Protein AF-A0A3P7IEK9-F1 (afdb_monomer_lite)

Radius of gyration: 15.63 Å; chains: 1; bounding box: 46×32×34 Å

Sequence (167 aa):
MMIVKSSDGNLSLHDMSSDAQGAASSDNQQNLFTPNVIGTHANGVLRAQFIRKRNTGDKNDKSFVGKCWKMMFPVSGGQLDENGNIIARSNTFLVSDKEVCIKSCREERKEEGSKEACQSSFRHPADCTGDDCEYVASWTYDKSANDVRFEISSKNIGRWTGIGFSK

Organism: Strongylus vulgaris (NCBI:txid40348)

Structure (mmCIF, N/CA/C/O backbone):
data_AF-A0A3P7IEK9-F1
#
_entry.id   AF-A0A3P7IEK9-F1
#
loop_
_atom_site.group_PDB
_atom_site.id
_atom_site.type_symbol
_atom_site.label_atom_id
_atom_site.label_alt_id
_atom_site.label_comp_id
_atom_site.label_asym_id
_atom_site.label_entity_id
_atom_site.label_seq_id
_atom_site.pdbx_PDB_ins_code
_atom_site.Cartn_x
_atom_site.Cartn_y
_atom_site.Cartn_z
_atom_site.occupancy
_atom_site.B_iso_or_equiv
_atom_site.auth_seq_id
_atom_site.auth_comp_id
_atom_site.auth_asym_id
_atom_site.auth_atom_id
_atom_site.pdbx_PDB_model_num
ATOM 1 N N . MET A 1 1 ? -0.726 9.033 3.114 1.00 82.62 1 MET A N 1
ATOM 2 C CA . MET A 1 1 ? -0.684 7.946 2.105 1.00 82.62 1 MET A CA 1
ATOM 3 C C . MET A 1 1 ? 0.598 7.209 2.369 1.00 82.62 1 MET A C 1
ATOM 5 O O . MET A 1 1 ? 1.628 7.851 2.457 1.00 82.62 1 MET A O 1
ATOM 9 N N . MET A 1 2 ? 0.564 5.889 2.464 1.00 87.88 2 MET A N 1
ATOM 10 C CA . MET A 1 2 ? 1.788 5.106 2.592 1.00 87.88 2 MET A CA 1
ATOM 11 C C . MET A 1 2 ? 2.286 4.743 1.199 1.00 87.88 2 MET A C 1
ATOM 13 O O . MET A 1 2 ? 1.596 4.035 0.466 1.00 87.88 2 MET A O 1
ATOM 17 N N . ILE A 1 3 ? 3.458 5.243 0.827 1.00 88.50 3 ILE A N 1
ATOM 18 C CA . ILE A 1 3 ? 4.060 5.061 -0.492 1.00 88.50 3 ILE A CA 1
ATOM 19 C C . ILE A 1 3 ? 5.341 4.252 -0.367 1.00 88.50 3 ILE A C 1
ATOM 21 O O . ILE A 1 3 ? 6.221 4.572 0.424 1.00 88.50 3 ILE A O 1
ATOM 25 N N . VAL A 1 4 ? 5.463 3.219 -1.190 1.00 90.56 4 VAL A N 1
ATOM 26 C CA . VAL A 1 4 ? 6.685 2.441 -1.345 1.00 90.56 4 VAL A CA 1
ATOM 27 C C . VAL A 1 4 ? 7.414 2.933 -2.582 1.00 90.56 4 VAL A C 1
ATOM 29 O O . VAL A 1 4 ? 6.864 2.896 -3.681 1.00 90.56 4 VAL A O 1
ATOM 32 N N . LYS A 1 5 ? 8.659 3.366 -2.399 1.00 90.00 5 LYS A N 1
ATOM 33 C CA . LYS A 1 5 ? 9.593 3.722 -3.466 1.00 90.00 5 LYS A CA 1
ATOM 34 C C . LYS A 1 5 ? 10.622 2.615 -3.655 1.00 90.00 5 LYS A C 1
ATOM 36 O O . LYS A 1 5 ? 11.058 2.002 -2.686 1.00 90.00 5 LYS A O 1
ATOM 41 N N . SER A 1 6 ? 11.055 2.428 -4.890 1.00 90.19 6 SER A N 1
ATOM 42 C CA . SER A 1 6 ? 12.144 1.560 -5.307 1.00 90.19 6 SER A CA 1
ATOM 43 C C . SER A 1 6 ? 13.202 2.389 -6.031 1.00 90.19 6 SER A C 1
ATOM 45 O O . SER A 1 6 ? 12.926 2.981 -7.075 1.00 90.19 6 SER A O 1
ATOM 47 N N . SER A 1 7 ? 14.414 2.421 -5.478 1.00 88.19 7 SER A N 1
ATOM 48 C CA . SER A 1 7 ? 15.598 3.000 -6.122 1.00 88.19 7 SER A CA 1
ATOM 49 C C . SER A 1 7 ? 16.765 2.043 -5.967 1.00 88.19 7 SER A C 1
ATOM 51 O O . SER A 1 7 ? 17.040 1.587 -4.860 1.00 88.19 7 SER A O 1
ATOM 53 N N . ASP A 1 8 ? 17.429 1.720 -7.076 1.00 81.88 8 ASP A N 1
ATOM 54 C CA . ASP A 1 8 ? 18.663 0.921 -7.091 1.00 81.88 8 ASP A CA 1
ATOM 55 C C . ASP A 1 8 ? 18.540 -0.414 -6.337 1.00 81.88 8 ASP A C 1
ATOM 57 O O . ASP A 1 8 ? 19.418 -0.820 -5.581 1.00 81.88 8 ASP A O 1
ATOM 61 N N . GLY A 1 9 ? 17.392 -1.082 -6.501 1.00 77.50 9 GLY A N 1
ATOM 62 C CA . GLY A 1 9 ? 17.077 -2.351 -5.835 1.00 77.50 9 GLY A CA 1
ATOM 63 C C . GLY A 1 9 ? 16.644 -2.225 -4.370 1.00 77.50 9 GLY A C 1
ATOM 64 O O . GLY A 1 9 ? 16.167 -3.203 -3.800 1.00 77.50 9 GLY A O 1
ATOM 65 N N . ASN A 1 10 ? 16.729 -1.034 -3.773 1.00 86.25 10 ASN A N 1
ATOM 66 C CA . ASN A 1 10 ? 16.311 -0.780 -2.399 1.00 86.25 10 ASN A CA 1
ATOM 67 C C . ASN A 1 10 ? 14.868 -0.280 -2.343 1.00 86.25 10 ASN A C 1
ATOM 69 O O . ASN A 1 10 ? 14.468 0.603 -3.107 1.00 86.25 10 ASN A O 1
ATOM 73 N N . LEU A 1 11 ? 14.091 -0.831 -1.410 1.00 89.38 11 LEU A N 1
ATOM 74 C CA . LEU A 1 11 ? 12.737 -0.375 -1.119 1.00 89.38 11 LEU A CA 1
ATOM 75 C C . LEU A 1 11 ? 12.722 0.528 0.108 1.00 89.38 11 LEU A C 1
ATOM 77 O O . LEU A 1 11 ? 13.381 0.251 1.106 1.00 89.38 11 LEU A O 1
ATOM 81 N N . SER A 1 12 ? 11.922 1.585 0.049 1.00 88.56 12 SER A N 1
ATOM 82 C CA . SER A 1 12 ? 11.696 2.494 1.172 1.00 88.56 12 SER A CA 1
ATOM 83 C C . SER A 1 12 ? 10.218 2.846 1.282 1.00 88.56 12 SER A C 1
ATOM 85 O O . SER A 1 12 ? 9.531 2.982 0.270 1.00 88.56 12 SER A O 1
ATOM 87 N N . LEU A 1 13 ? 9.722 2.966 2.512 1.00 88.12 13 LEU A N 1
ATOM 88 C CA . LEU A 1 13 ? 8.357 3.397 2.808 1.00 88.12 13 LEU A CA 1
ATOM 89 C C . LEU A 1 13 ? 8.383 4.871 3.180 1.00 88.12 13 LEU A C 1
ATOM 91 O O . LEU A 1 13 ? 9.272 5.299 3.910 1.00 88.12 13 LEU A O 1
ATOM 95 N N . HIS A 1 14 ? 7.402 5.617 2.692 1.00 85.38 14 HIS A N 1
ATOM 96 C CA . HIS A 1 14 ? 7.257 7.046 2.926 1.00 85.38 14 HIS A CA 1
ATOM 97 C C . HIS A 1 14 ? 5.805 7.355 3.265 1.00 85.38 14 HIS A C 1
ATOM 99 O O . HIS A 1 14 ? 4.905 6.881 2.570 1.00 85.38 14 HIS A O 1
ATOM 105 N N . ASP A 1 15 ? 5.568 8.148 4.305 1.00 78.06 15 ASP A N 1
ATOM 106 C CA . ASP A 1 15 ? 4.265 8.778 4.487 1.00 78.06 15 ASP A CA 1
ATOM 107 C C . ASP A 1 15 ? 4.214 10.065 3.664 1.00 78.06 15 ASP A C 1
ATOM 109 O O . ASP A 1 15 ? 5.141 10.882 3.666 1.00 78.06 15 ASP A O 1
ATOM 113 N N . MET A 1 16 ? 3.147 10.200 2.890 1.00 79.62 16 MET A N 1
ATOM 114 C CA . MET A 1 16 ? 2.940 11.294 1.954 1.00 79.62 16 MET A CA 1
ATOM 115 C C . MET A 1 16 ? 1.519 11.814 2.031 1.00 79.62 16 MET A C 1
ATOM 117 O O . MET A 1 16 ? 0.564 11.046 2.129 1.00 79.62 16 MET A O 1
ATOM 121 N N . SER A 1 17 ? 1.345 13.117 1.894 1.00 74.56 17 SER A N 1
ATOM 122 C CA . SER A 1 17 ? 0.028 13.706 1.678 1.00 74.56 17 SER A CA 1
ATOM 123 C C . SER A 1 17 ? -0.244 13.815 0.180 1.00 74.56 17 SER A C 1
ATOM 125 O O . SER A 1 17 ? 0.677 14.002 -0.612 1.00 74.56 17 SER A O 1
ATOM 127 N N . SER A 1 18 ? -1.503 13.663 -0.222 1.00 70.06 18 SER A N 1
ATOM 128 C CA . SER A 1 18 ? -1.942 13.995 -1.578 1.00 70.06 18 SER A CA 1
ATOM 129 C C . SER A 1 18 ? -2.861 15.202 -1.531 1.00 70.06 18 SER A C 1
ATOM 131 O O . SER A 1 18 ? -3.746 15.263 -0.671 1.00 70.06 18 SER A O 1
ATOM 133 N N . ASP A 1 19 ? -2.680 16.131 -2.461 1.00 68.69 19 ASP A N 1
ATOM 134 C CA . ASP A 1 19 ? -3.641 17.208 -2.685 1.00 68.69 19 ASP A CA 1
ATOM 135 C C . ASP A 1 19 ? -4.875 16.723 -3.474 1.00 68.69 19 ASP A C 1
ATOM 137 O O . ASP A 1 19 ? -5.015 15.543 -3.811 1.00 68.69 19 ASP A O 1
ATOM 141 N N . ALA A 1 20 ? -5.812 17.639 -3.742 1.00 57.88 20 ALA A N 1
ATOM 142 C CA . ALA A 1 20 ? -7.049 17.342 -4.467 1.00 57.88 20 ALA A CA 1
ATOM 143 C C . ALA A 1 20 ? -6.813 16.958 -5.941 1.00 57.88 20 ALA A C 1
ATOM 145 O O . ALA A 1 20 ? -7.695 16.382 -6.573 1.00 57.88 20 ALA A O 1
ATOM 146 N N . GLN A 1 21 ? -5.637 17.277 -6.481 1.00 57.03 21 GLN A N 1
ATOM 147 C CA . GLN A 1 21 ? -5.199 16.964 -7.836 1.00 57.03 21 GLN A CA 1
ATOM 148 C C . GLN A 1 21 ? -4.491 15.602 -7.902 1.00 57.03 21 GLN A C 1
ATOM 150 O O . GLN A 1 21 ? -4.146 15.143 -8.989 1.00 57.03 21 GLN A O 1
ATOM 155 N N . GLY A 1 22 ? -4.297 14.941 -6.756 1.00 57.59 22 GLY A N 1
ATOM 156 C CA . GLY A 1 22 ? -3.613 13.658 -6.658 1.00 57.59 22 GLY A CA 1
ATOM 157 C C . GLY A 1 22 ? -2.088 13.776 -6.694 1.00 57.59 22 GLY A C 1
ATOM 158 O O . GLY A 1 22 ? -1.399 12.760 -6.795 1.00 57.59 22 GLY A O 1
ATOM 159 N N . ALA A 1 23 ? -1.524 14.982 -6.586 1.00 61.62 23 ALA A N 1
ATOM 160 C CA . ALA A 1 23 ? -0.084 15.134 -6.463 1.00 61.62 23 ALA A CA 1
ATOM 161 C C . ALA A 1 23 ? 0.343 14.706 -5.053 1.00 61.62 23 ALA A C 1
ATOM 163 O O . ALA A 1 23 ? -0.121 15.251 -4.052 1.00 61.62 23 ALA A O 1
ATOM 164 N N . ALA A 1 24 ? 1.214 13.697 -4.976 1.00 64.31 24 ALA A N 1
ATOM 165 C CA . ALA A 1 24 ? 1.783 13.238 -3.718 1.00 64.31 24 ALA A CA 1
ATOM 166 C C . ALA A 1 24 ? 2.986 14.112 -3.337 1.00 64.31 24 ALA A C 1
ATOM 168 O O . ALA A 1 24 ? 3.977 14.169 -4.067 1.00 64.31 24 ALA A O 1
ATOM 169 N N . SER A 1 25 ? 2.915 14.756 -2.177 1.00 65.00 25 SER A N 1
ATOM 170 C CA . SER A 1 25 ? 4.020 15.480 -1.551 1.00 65.00 25 SER A CA 1
ATOM 171 C C . SER A 1 25 ? 4.479 14.753 -0.293 1.00 65.00 25 SER A C 1
ATOM 173 O O . SER A 1 25 ? 3.661 14.218 0.460 1.00 65.00 25 SER A O 1
ATOM 175 N N . SER A 1 26 ? 5.792 14.745 -0.052 1.00 61.25 26 SER A N 1
ATOM 176 C CA . SER A 1 26 ? 6.352 14.194 1.185 1.00 61.25 26 SER A CA 1
ATOM 177 C C . SER A 1 26 ? 5.689 14.849 2.394 1.00 61.25 26 SER A C 1
ATOM 179 O O . SER A 1 26 ? 5.591 16.075 2.449 1.00 61.25 26 SER A O 1
ATOM 181 N N . ASP A 1 27 ? 5.252 14.044 3.361 1.00 56.47 27 ASP A N 1
ATOM 182 C CA . ASP A 1 27 ? 4.861 14.574 4.662 1.00 56.47 27 ASP A CA 1
ATOM 183 C C . ASP A 1 27 ? 6.127 14.979 5.440 1.00 56.47 27 ASP A C 1
ATOM 185 O O . ASP A 1 27 ? 7.180 14.339 5.320 1.00 56.47 27 ASP A O 1
ATOM 189 N N . ASN A 1 28 ? 6.022 16.046 6.232 1.00 54.81 28 ASN A N 1
ATOM 190 C CA . ASN A 1 28 ? 7.072 16.507 7.139 1.00 54.81 28 ASN A CA 1
ATOM 191 C C . ASN A 1 28 ? 7.276 15.536 8.317 1.00 54.81 28 ASN A C 1
ATOM 193 O O . ASN A 1 28 ? 8.284 15.632 9.016 1.00 54.81 28 ASN A O 1
ATOM 197 N N . GLN A 1 29 ? 6.336 14.610 8.546 1.00 57.59 29 GLN A N 1
ATOM 198 C CA . GLN A 1 29 ? 6.422 13.565 9.565 1.00 57.59 29 GLN A CA 1
ATOM 199 C C . GLN A 1 29 ? 6.357 12.174 8.922 1.00 57.59 29 GLN A C 1
ATOM 201 O O . GLN A 1 29 ? 5.334 11.750 8.395 1.00 57.59 29 GLN A O 1
ATOM 206 N N . GLN A 1 30 ? 7.468 11.436 8.971 1.00 60.38 30 GLN A N 1
ATOM 207 C CA . GLN A 1 30 ? 7.540 10.051 8.500 1.00 60.38 30 GLN A CA 1
ATOM 208 C C . GLN A 1 30 ? 7.118 9.101 9.635 1.00 60.38 30 GLN A C 1
ATOM 210 O O . GLN A 1 30 ? 7.958 8.525 10.324 1.00 60.38 30 GLN A O 1
ATOM 215 N N . ASN A 1 31 ? 5.811 8.944 9.865 1.00 60.66 31 ASN A N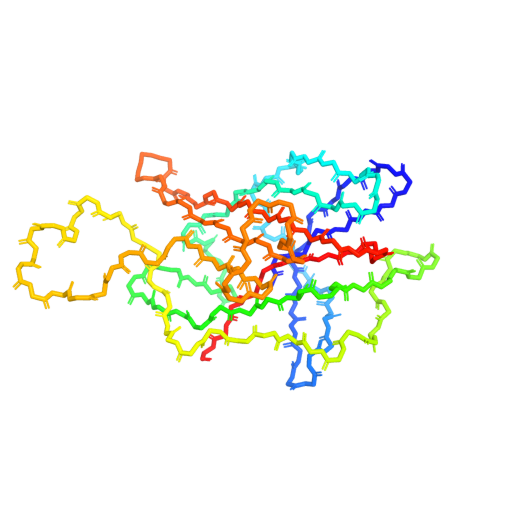 1
ATOM 216 C CA . ASN A 1 31 ? 5.261 8.189 11.007 1.00 60.66 31 ASN A CA 1
ATOM 217 C C . ASN A 1 31 ? 5.175 6.673 10.772 1.00 60.66 31 ASN A C 1
ATOM 219 O O . ASN A 1 31 ? 4.200 5.997 11.122 1.00 60.66 31 ASN A O 1
ATOM 223 N N . LEU A 1 32 ? 6.210 6.114 10.160 1.00 61.50 32 LEU A N 1
ATOM 224 C CA . LEU A 1 32 ? 6.233 4.721 9.750 1.00 61.50 32 LEU A CA 1
ATOM 225 C C . LEU A 1 32 ? 6.848 3.862 10.849 1.00 61.50 32 LEU A C 1
ATOM 227 O O . LEU A 1 32 ? 7.998 4.032 11.236 1.00 61.50 32 LEU A O 1
ATOM 231 N N . PHE A 1 33 ? 6.066 2.908 11.354 1.00 59.06 33 PHE A N 1
ATOM 232 C CA . PHE A 1 33 ? 6.513 1.988 12.403 1.00 59.06 33 PHE A CA 1
ATOM 233 C C . PHE A 1 33 ? 7.392 0.851 11.862 1.00 59.06 33 PHE A C 1
ATOM 235 O O . PHE A 1 33 ? 8.061 0.168 12.631 1.00 59.06 33 PHE A O 1
ATOM 242 N N . THR A 1 34 ? 7.396 0.634 10.545 1.00 60.84 34 THR A N 1
ATOM 243 C CA . THR A 1 34 ? 8.215 -0.411 9.925 1.00 60.84 34 THR A CA 1
ATOM 244 C C . THR A 1 34 ? 9.552 0.200 9.508 1.00 60.84 34 THR A C 1
ATOM 246 O O . THR A 1 34 ? 9.567 0.941 8.527 1.00 60.84 34 THR A O 1
ATOM 249 N N . PRO A 1 35 ? 10.670 -0.084 10.204 1.00 57.38 35 PRO A N 1
ATOM 250 C CA . PRO A 1 35 ? 11.964 0.496 9.843 1.00 57.38 35 PRO A CA 1
ATOM 251 C C . PRO A 1 35 ? 12.448 0.011 8.470 1.00 57.38 35 PRO A C 1
ATOM 253 O O . PRO A 1 35 ? 13.179 0.728 7.800 1.00 57.38 35 PRO A O 1
ATOM 256 N N . ASN A 1 36 ? 12.010 -1.179 8.038 1.00 65.44 36 ASN A N 1
ATOM 257 C CA . ASN A 1 36 ? 12.375 -1.778 6.759 1.00 65.44 36 ASN A CA 1
ATOM 258 C C . ASN A 1 36 ? 11.136 -2.355 6.070 1.00 65.44 36 ASN A C 1
ATOM 260 O O . ASN A 1 36 ? 10.435 -3.189 6.645 1.00 65.44 36 ASN A O 1
ATOM 264 N N . VAL A 1 37 ? 10.881 -1.944 4.828 1.00 81.25 37 VAL A N 1
ATOM 265 C CA . VAL A 1 37 ? 9.889 -2.605 3.969 1.00 81.25 37 VAL A CA 1
ATOM 266 C C . VAL A 1 37 ? 10.386 -4.001 3.640 1.00 81.25 37 VAL A C 1
ATOM 268 O O . VAL A 1 37 ? 11.510 -4.161 3.171 1.00 81.25 37 VAL A O 1
ATOM 271 N N . ILE A 1 38 ? 9.536 -5.005 3.830 1.00 87.56 38 ILE A N 1
ATOM 272 C CA . ILE A 1 38 ? 9.803 -6.345 3.311 1.00 87.56 38 ILE A CA 1
ATOM 273 C C . ILE A 1 38 ? 9.215 -6.386 1.908 1.00 87.56 38 ILE A C 1
ATOM 275 O O . ILE A 1 38 ? 8.013 -6.209 1.742 1.00 87.56 38 ILE A O 1
ATOM 279 N N . GLY A 1 39 ? 10.028 -6.591 0.880 1.00 89.94 39 GLY A N 1
ATOM 280 C CA . GLY A 1 39 ? 9.509 -6.562 -0.479 1.00 89.94 39 GLY A CA 1
ATOM 281 C C . GLY A 1 39 ? 10.553 -6.830 -1.544 1.00 89.94 39 GLY A C 1
ATOM 282 O O . GLY A 1 39 ? 11.716 -7.092 -1.250 1.00 89.94 39 GLY A O 1
ATOM 283 N N . THR A 1 40 ? 10.111 -6.770 -2.795 1.00 91.06 40 THR A N 1
ATOM 284 C CA . THR A 1 40 ? 10.951 -6.957 -3.981 1.00 91.06 40 THR A CA 1
ATOM 285 C C . THR A 1 40 ? 10.490 -6.030 -5.097 1.00 91.06 40 THR A C 1
ATOM 287 O O . THR A 1 40 ? 9.306 -5.722 -5.203 1.00 91.06 40 THR A O 1
ATOM 290 N N . HIS A 1 41 ? 11.419 -5.607 -5.950 1.00 90.62 41 HIS A N 1
ATOM 291 C CA . HIS A 1 41 ? 11.091 -5.035 -7.249 1.00 90.62 41 HIS A CA 1
ATOM 292 C C . HIS A 1 41 ? 11.879 -5.797 -8.307 1.00 90.62 41 HIS A C 1
ATOM 294 O O . HIS A 1 41 ? 13.075 -5.581 -8.481 1.00 90.62 41 HIS A O 1
ATOM 300 N N . ALA A 1 42 ? 11.218 -6.747 -8.960 1.00 88.56 42 ALA A N 1
ATOM 301 C CA . ALA A 1 42 ? 11.840 -7.630 -9.937 1.00 88.56 42 ALA A CA 1
ATOM 302 C C . ALA A 1 42 ? 10.862 -7.911 -11.076 1.00 88.56 42 ALA A C 1
ATOM 304 O O . ALA A 1 42 ? 9.653 -7.958 -10.861 1.00 88.56 42 ALA A O 1
ATOM 305 N N . ASN A 1 43 ? 11.387 -8.095 -12.291 1.00 86.62 43 ASN A N 1
ATOM 306 C CA . ASN A 1 43 ? 10.595 -8.420 -13.483 1.00 86.62 43 ASN A CA 1
ATOM 307 C C . ASN A 1 43 ? 9.412 -7.454 -13.723 1.00 86.62 43 ASN A C 1
ATOM 309 O O . ASN A 1 43 ? 8.339 -7.874 -14.145 1.00 86.62 43 ASN A O 1
ATOM 313 N N . GLY A 1 44 ? 9.595 -6.162 -13.417 1.00 86.81 44 GLY A N 1
ATOM 314 C CA . GLY A 1 44 ? 8.562 -5.131 -13.583 1.00 86.81 44 GLY A CA 1
ATOM 315 C C . GLY A 1 44 ? 7.413 -5.191 -12.570 1.00 86.81 44 GLY A C 1
ATOM 316 O O . GLY A 1 44 ? 6.375 -4.569 -12.796 1.00 86.81 44 GLY A O 1
ATOM 317 N N . VAL A 1 45 ? 7.575 -5.941 -11.475 1.00 89.44 45 VAL A N 1
ATOM 318 C CA . VAL A 1 45 ? 6.578 -6.052 -10.405 1.00 89.44 45 VAL A CA 1
ATOM 319 C C . VAL A 1 45 ? 7.180 -5.587 -9.085 1.00 89.44 45 VAL A C 1
ATOM 321 O O . VAL A 1 45 ? 8.170 -6.150 -8.609 1.00 89.44 45 VAL A O 1
ATOM 324 N N . LEU A 1 46 ? 6.563 -4.571 -8.482 1.00 91.00 46 LEU A N 1
ATOM 325 C CA . LEU A 1 46 ? 6.882 -4.092 -7.140 1.00 91.00 46 LEU A CA 1
ATOM 326 C C . LEU A 1 46 ? 5.939 -4.756 -6.134 1.00 91.00 46 LEU A C 1
ATOM 328 O O . LEU A 1 46 ? 4.725 -4.576 -6.209 1.00 91.00 46 LEU A O 1
ATOM 332 N N . ARG A 1 47 ? 6.503 -5.498 -5.179 1.00 92.31 47 ARG A N 1
ATOM 333 C CA . ARG A 1 47 ? 5.794 -6.122 -4.056 1.00 92.31 47 ARG A CA 1
ATOM 334 C C . ARG A 1 47 ? 6.329 -5.580 -2.747 1.00 92.31 47 ARG A C 1
ATOM 336 O O . ARG A 1 47 ? 7.543 -5.519 -2.563 1.00 92.31 47 ARG A O 1
ATOM 343 N N . ALA A 1 48 ? 5.442 -5.236 -1.827 1.00 92.69 48 ALA A N 1
ATOM 344 C CA . ALA A 1 48 ? 5.835 -4.706 -0.535 1.00 92.69 48 ALA A CA 1
ATOM 345 C C . ALA A 1 48 ? 4.855 -5.092 0.565 1.00 92.69 48 ALA A C 1
ATOM 347 O O . ALA A 1 48 ? 3.640 -5.068 0.383 1.00 92.69 48 ALA A O 1
ATOM 348 N N . GLN A 1 49 ? 5.417 -5.381 1.729 1.00 93.31 49 GLN A N 1
ATOM 349 C CA . GLN A 1 49 ? 4.724 -5.609 2.975 1.00 93.31 49 GLN A CA 1
ATOM 350 C C . GLN A 1 49 ? 5.251 -4.629 4.020 1.00 93.31 49 GLN A C 1
ATOM 352 O O . GLN A 1 49 ? 6.461 -4.474 4.214 1.00 93.31 49 GLN A O 1
ATOM 357 N N . PHE A 1 50 ? 4.324 -3.971 4.702 1.00 91.75 50 PHE A N 1
ATOM 358 C CA . PHE A 1 50 ? 4.627 -3.015 5.757 1.00 91.75 50 PHE A CA 1
ATOM 359 C C . PHE A 1 50 ? 3.504 -2.970 6.789 1.00 91.75 50 PHE A C 1
ATOM 361 O O . PHE A 1 50 ? 2.394 -3.454 6.571 1.00 91.75 50 PHE A O 1
ATOM 368 N N . ILE A 1 51 ? 3.819 -2.404 7.945 1.00 89.25 51 ILE A N 1
ATOM 369 C CA . ILE A 1 51 ? 2.948 -2.321 9.107 1.00 89.25 51 ILE A CA 1
ATOM 370 C C . ILE A 1 51 ? 2.715 -0.854 9.465 1.00 89.25 51 ILE A C 1
ATOM 372 O O . ILE A 1 51 ? 3.646 -0.047 9.550 1.00 89.25 51 ILE A O 1
ATOM 376 N N . ARG A 1 52 ? 1.456 -0.516 9.742 1.00 87.88 52 ARG A N 1
ATOM 377 C CA . ARG A 1 52 ? 1.068 0.767 10.332 1.00 87.88 52 ARG A CA 1
ATOM 378 C C . ARG A 1 52 ? 0.155 0.523 11.520 1.00 87.88 52 ARG A C 1
ATOM 380 O O . ARG A 1 52 ? -0.765 -0.287 11.456 1.00 87.88 52 ARG A O 1
ATOM 387 N N . LYS A 1 53 ? 0.372 1.260 12.608 1.00 86.94 53 LYS A N 1
ATOM 388 C CA . LYS A 1 53 ? -0.524 1.213 13.767 1.00 86.94 53 LYS A CA 1
ATOM 389 C C . LYS A 1 53 ? -1.934 1.649 13.379 1.00 86.94 53 LYS A C 1
ATOM 391 O O . LYS A 1 53 ? -2.125 2.548 12.560 1.00 86.94 53 LYS A O 1
ATOM 396 N N . ARG A 1 54 ? -2.939 1.069 14.038 1.00 87.88 54 ARG A N 1
ATOM 397 C CA . ARG A 1 54 ? -4.341 1.469 13.843 1.00 87.88 54 ARG A CA 1
ATOM 398 C C . ARG A 1 54 ? -4.585 2.940 14.219 1.00 87.88 54 ARG A C 1
ATOM 400 O O . ARG A 1 54 ? -5.419 3.615 13.618 1.00 87.88 54 ARG A O 1
ATOM 407 N N . ASN A 1 55 ? -3.835 3.419 15.205 1.00 87.44 55 ASN A N 1
ATOM 408 C CA . ASN A 1 55 ? -3.737 4.810 15.619 1.00 87.44 55 ASN A CA 1
ATOM 409 C C . ASN A 1 55 ? -2.250 5.146 15.792 1.00 87.44 55 ASN A C 1
ATOM 411 O O . ASN A 1 55 ? -1.579 4.516 16.610 1.00 87.44 55 ASN A O 1
ATOM 415 N N . THR A 1 56 ? -1.737 6.097 15.015 1.00 81.50 56 THR A N 1
ATOM 416 C CA . THR A 1 56 ? -0.331 6.525 15.087 1.00 81.50 56 THR A CA 1
ATOM 417 C C . THR A 1 56 ? -0.089 7.528 16.214 1.00 81.50 56 THR A C 1
ATOM 419 O O . THR A 1 56 ? 1.037 7.649 16.682 1.00 81.50 56 THR A O 1
ATOM 422 N N . GLY A 1 57 ? -1.142 8.198 16.700 1.00 80.00 57 GLY A N 1
ATOM 423 C CA . GLY A 1 57 ? -1.045 9.281 17.679 1.00 80.00 57 GLY A CA 1
ATOM 424 C C . GLY A 1 57 ? -0.765 10.659 17.066 1.00 80.00 57 GLY A C 1
ATOM 425 O O . GLY A 1 57 ? -0.840 11.649 17.790 1.00 80.00 57 GLY A O 1
ATOM 426 N N . ASP A 1 58 ? -0.511 10.744 15.756 1.00 72.62 58 ASP A N 1
ATOM 427 C CA . ASP A 1 58 ? -0.401 12.016 15.035 1.00 72.62 58 ASP A CA 1
ATOM 428 C C . ASP A 1 58 ? -1.796 12.531 14.627 1.00 72.62 58 ASP A C 1
ATOM 430 O O . ASP A 1 58 ? -2.673 11.782 14.196 1.00 72.62 58 ASP A O 1
ATOM 434 N N . LYS A 1 59 ? -2.012 13.839 14.789 1.00 74.94 59 LYS A N 1
ATOM 435 C CA . LYS A 1 59 ? -3.251 14.546 14.442 1.00 74.94 59 LYS A CA 1
ATOM 436 C C . LYS A 1 59 ? -3.457 14.677 12.933 1.00 74.94 59 LYS A C 1
ATOM 438 O O . LYS A 1 59 ? -4.602 14.813 12.501 1.00 74.94 59 LYS A O 1
ATOM 443 N N . ASN A 1 60 ? -2.378 14.659 12.154 1.00 73.06 60 ASN A N 1
ATOM 444 C CA . ASN A 1 60 ? -2.443 14.733 10.692 1.00 73.06 60 ASN A CA 1
ATOM 445 C C . ASN A 1 60 ? -2.795 13.374 10.069 1.00 73.06 60 ASN A C 1
ATOM 447 O O . ASN A 1 60 ? -3.343 13.298 8.966 1.00 73.06 60 ASN A O 1
ATOM 451 N N . ASP A 1 61 ? -2.560 12.303 10.823 1.00 76.50 61 ASP A N 1
ATOM 452 C CA . ASP A 1 61 ? -2.776 10.933 10.407 1.00 76.50 61 ASP A CA 1
ATOM 453 C C . ASP A 1 61 ? -4.244 10.494 10.458 1.00 76.50 61 ASP A C 1
ATOM 455 O O . ASP A 1 61 ? -5.034 10.838 11.344 1.00 76.50 61 ASP A O 1
ATOM 459 N N . LYS A 1 62 ? -4.619 9.620 9.522 1.00 83.75 62 LYS A N 1
ATOM 460 C CA . LYS A 1 62 ? -5.936 8.971 9.541 1.00 83.75 62 LYS A CA 1
ATOM 461 C C . LYS A 1 62 ? -5.931 7.791 10.514 1.00 83.75 62 LYS A C 1
ATOM 463 O O . LYS A 1 62 ? -5.320 6.756 10.245 1.00 83.75 62 LYS A O 1
ATOM 468 N N . SER A 1 63 ? -6.611 7.944 11.649 1.00 88.06 63 SER A N 1
ATOM 469 C CA . SER A 1 63 ? -6.841 6.853 12.608 1.00 88.06 63 SER A CA 1
ATOM 470 C C . SER A 1 63 ? -7.954 5.919 12.130 1.00 88.06 63 SER A C 1
ATOM 472 O O . SER A 1 63 ? -9.013 6.381 11.709 1.00 88.06 63 SER A O 1
ATOM 474 N N . PHE A 1 64 ? -7.748 4.608 12.248 1.00 87.62 64 PHE A N 1
ATOM 475 C CA . PHE A 1 64 ? -8.755 3.576 11.961 1.00 87.62 64 PHE A CA 1
ATOM 476 C C . PHE A 1 64 ? -9.563 3.171 13.208 1.00 87.62 64 PHE A C 1
ATOM 478 O O . PHE A 1 64 ? -10.338 2.209 13.182 1.00 87.62 64 PHE A O 1
ATOM 485 N N . VAL A 1 65 ? -9.356 3.841 14.346 1.00 87.38 65 VAL A N 1
ATOM 486 C CA . VAL A 1 65 ? -10.099 3.572 15.586 1.00 87.38 65 VAL A CA 1
ATOM 487 C C . VAL A 1 65 ? -11.443 4.293 15.536 1.00 87.38 65 VAL A C 1
ATOM 489 O O . VAL A 1 65 ? -11.492 5.519 15.521 1.00 87.38 65 VAL A O 1
ATOM 492 N N . GLY A 1 66 ? -12.535 3.521 15.494 1.00 84.19 66 GLY A N 1
ATOM 493 C CA . GLY A 1 66 ? -13.906 4.049 15.480 1.00 84.19 66 GLY A CA 1
ATOM 494 C C . GLY A 1 66 ? -14.298 4.815 14.209 1.00 84.19 66 GLY A C 1
ATOM 495 O O . GLY A 1 66 ? -15.322 5.488 14.212 1.00 84.19 66 GLY A O 1
ATOM 496 N N . LYS A 1 67 ? -13.490 4.742 13.144 1.00 88.00 67 LYS A N 1
ATOM 497 C CA . LYS A 1 67 ? -13.714 5.430 11.867 1.00 88.00 67 LYS A CA 1
ATOM 498 C C . LYS A 1 67 ? -13.387 4.515 10.695 1.00 88.00 67 LYS A C 1
ATOM 500 O O . LYS A 1 67 ? -12.533 3.634 10.819 1.00 88.00 67 LYS A O 1
ATOM 505 N N . CYS A 1 68 ? -14.052 4.764 9.578 1.00 89.06 68 CYS A N 1
ATOM 506 C CA . CYS A 1 68 ? -13.832 4.103 8.302 1.00 89.06 68 CYS A CA 1
ATOM 507 C C . CYS A 1 68 ? -13.398 5.168 7.289 1.00 89.06 68 CYS A C 1
ATOM 509 O O . CYS A 1 68 ? -13.644 6.358 7.493 1.00 89.06 68 CYS A O 1
ATOM 511 N N . TRP A 1 69 ? -12.661 4.760 6.261 1.00 91.12 69 TRP A N 1
ATOM 512 C CA . TRP A 1 69 ? -12.120 5.683 5.264 1.00 91.12 69 TRP A CA 1
ATOM 513 C C . TRP A 1 69 ? -12.285 5.091 3.882 1.00 91.12 69 TRP A C 1
ATOM 515 O O . TRP A 1 69 ? -12.182 3.873 3.716 1.00 91.12 69 TRP A O 1
ATOM 525 N N . LYS A 1 70 ? -12.458 5.943 2.878 1.00 91.81 70 LYS A N 1
ATOM 526 C CA . LYS A 1 70 ? -12.261 5.503 1.503 1.00 91.81 70 LYS A CA 1
ATOM 527 C C . LYS A 1 70 ? -10.783 5.215 1.282 1.00 91.81 70 LYS A C 1
ATOM 529 O O . LYS A 1 70 ? -9.9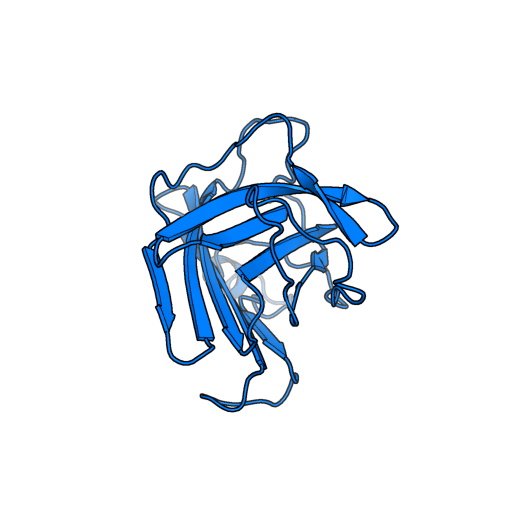05 5.938 1.760 1.00 91.81 70 LYS A O 1
ATOM 534 N N . MET A 1 71 ? -10.510 4.121 0.594 1.00 92.00 71 MET A N 1
ATOM 535 C CA . MET A 1 71 ? -9.160 3.697 0.255 1.00 92.00 71 MET A CA 1
ATOM 536 C C . MET A 1 71 ? -8.792 4.295 -1.102 1.00 92.00 71 MET A C 1
ATOM 538 O O . MET A 1 71 ? -9.625 4.312 -2.003 1.00 92.00 71 MET A O 1
ATOM 542 N N . MET A 1 72 ? -7.559 4.771 -1.252 1.00 91.44 72 MET A N 1
ATOM 543 C CA . MET A 1 72 ? -7.015 5.282 -2.513 1.00 91.44 72 MET A CA 1
ATOM 544 C C . MET A 1 72 ? -5.891 4.366 -2.999 1.00 91.44 72 MET A C 1
ATOM 546 O O . MET A 1 72 ? -4.994 4.020 -2.228 1.00 91.44 72 MET A O 1
ATOM 550 N N . PHE A 1 73 ? -5.908 4.006 -4.277 1.00 90.50 73 PHE A N 1
ATOM 551 C CA . PHE A 1 73 ? -5.014 3.018 -4.873 1.00 90.50 73 PHE A CA 1
ATOM 552 C C . PHE A 1 73 ? -4.264 3.628 -6.069 1.00 90.50 73 PHE A C 1
ATOM 554 O O . PHE A 1 73 ? -4.854 3.811 -7.138 1.00 90.50 73 PHE A O 1
ATOM 561 N N . PRO A 1 74 ? -2.962 3.935 -5.918 1.00 87.75 74 PRO A N 1
ATOM 562 C CA . PRO A 1 74 ? -2.047 4.292 -7.004 1.00 87.75 74 PRO A CA 1
ATOM 563 C C . PRO A 1 74 ? -1.724 3.084 -7.893 1.00 87.75 74 PRO A C 1
ATOM 565 O O . PRO A 1 74 ? -0.593 2.597 -7.911 1.00 87.75 74 PRO A O 1
ATOM 568 N N . VAL A 1 75 ? -2.729 2.573 -8.611 1.00 86.31 75 VAL A N 1
ATOM 569 C CA . VAL A 1 75 ? -2.642 1.306 -9.359 1.00 86.31 75 VAL A CA 1
ATOM 570 C C . VAL A 1 75 ? -1.505 1.295 -10.379 1.00 86.31 75 VAL A C 1
ATOM 572 O O . VAL A 1 75 ? -0.731 0.340 -10.419 1.00 86.31 75 VAL A O 1
ATOM 575 N N . SER A 1 76 ? -1.339 2.391 -11.123 1.00 77.69 76 SER A N 1
ATOM 576 C CA . SER A 1 76 ? -0.263 2.553 -12.108 1.00 77.69 76 SER A CA 1
ATOM 577 C C . SER A 1 76 ? 1.075 2.963 -11.486 1.00 77.69 76 SER A C 1
ATOM 579 O O . SER A 1 76 ? 2.107 2.893 -12.153 1.00 77.69 76 SER A O 1
ATOM 581 N N . GLY A 1 77 ? 1.067 3.418 -10.228 1.00 78.88 77 GLY A N 1
ATOM 582 C CA . GLY A 1 77 ? 2.243 3.991 -9.585 1.00 78.88 77 GLY A CA 1
ATOM 583 C C . GLY A 1 77 ? 2.802 5.196 -10.346 1.00 78.88 77 GLY A C 1
ATOM 584 O O . GLY A 1 77 ? 2.074 5.933 -11.018 1.00 78.88 77 GLY A O 1
ATOM 585 N N . GLY A 1 78 ? 4.112 5.411 -10.264 1.00 81.31 78 GLY A N 1
ATOM 586 C CA . GLY A 1 78 ? 4.760 6.444 -11.066 1.00 81.31 78 GLY A CA 1
ATOM 587 C C . GLY A 1 78 ? 6.279 6.378 -11.069 1.00 81.31 78 GLY A C 1
ATOM 588 O O . GLY A 1 78 ? 6.901 5.518 -10.448 1.00 81.31 78 GLY A O 1
ATOM 589 N N . GLN A 1 79 ? 6.891 7.304 -11.800 1.00 84.75 79 GLN A N 1
ATOM 590 C CA . GLN A 1 79 ? 8.344 7.435 -11.875 1.00 84.75 79 GLN A CA 1
ATOM 591 C C . GLN A 1 79 ? 8.886 8.265 -10.709 1.00 84.75 79 GLN A C 1
ATOM 593 O O . GLN A 1 79 ? 8.163 9.065 -10.105 1.00 84.75 79 GLN A O 1
ATOM 598 N N . LEU A 1 80 ? 10.167 8.057 -10.412 1.00 85.31 80 LEU A N 1
ATOM 599 C CA . LEU A 1 80 ? 10.943 8.928 -9.540 1.00 85.31 80 LEU A CA 1
ATOM 600 C C . LEU A 1 80 ? 11.911 9.754 -10.392 1.00 85.31 80 LEU A C 1
ATOM 602 O O . LEU A 1 80 ? 12.380 9.257 -11.417 1.00 85.31 80 LEU A O 1
ATOM 606 N N . ASP A 1 81 ? 12.188 10.987 -9.977 1.00 84.25 81 ASP A N 1
ATOM 607 C CA . ASP A 1 81 ? 13.266 11.798 -10.544 1.00 84.25 81 ASP A CA 1
ATOM 608 C C . ASP A 1 81 ? 14.643 11.301 -10.065 1.00 84.25 81 ASP A C 1
ATOM 610 O O . ASP A 1 81 ? 14.751 10.340 -9.295 1.00 84.25 81 ASP A O 1
ATOM 614 N N . GLU A 1 82 ? 15.708 11.956 -10.526 1.00 84.44 82 GLU A N 1
ATOM 615 C CA . GLU A 1 82 ? 17.094 11.630 -10.159 1.00 84.44 82 GLU A CA 1
ATOM 616 C C . GLU A 1 82 ? 17.371 11.764 -8.652 1.00 84.44 82 GLU A C 1
ATOM 618 O O . GLU A 1 82 ? 18.276 11.118 -8.133 1.00 84.44 82 GLU A O 1
ATOM 623 N N . ASN A 1 83 ? 16.561 12.549 -7.937 1.00 84.06 83 ASN A N 1
ATOM 624 C CA . ASN A 1 83 ? 16.665 12.766 -6.495 1.00 84.06 83 ASN A CA 1
ATOM 625 C C . ASN A 1 83 ? 15.739 11.834 -5.689 1.00 84.06 83 ASN A C 1
ATOM 627 O O . ASN A 1 83 ? 15.658 11.947 -4.466 1.00 84.06 83 ASN A O 1
ATOM 631 N N . GLY A 1 84 ? 15.008 10.926 -6.344 1.00 80.81 84 GLY A N 1
ATOM 632 C CA . GLY A 1 84 ? 14.059 10.029 -5.685 1.00 80.81 84 GLY A CA 1
ATOM 633 C C . GLY A 1 84 ? 12.720 10.681 -5.314 1.00 80.81 84 GLY A C 1
ATOM 634 O O . GLY A 1 84 ? 11.958 10.115 -4.516 1.00 80.81 84 GLY A O 1
ATOM 635 N N . ASN A 1 85 ? 12.394 11.850 -5.868 1.00 82.12 85 ASN A N 1
ATOM 636 C CA . ASN A 1 85 ? 11.084 12.482 -5.715 1.00 82.12 85 ASN A CA 1
ATOM 637 C C . ASN A 1 85 ? 10.082 11.903 -6.705 1.00 82.12 85 ASN A C 1
ATOM 639 O O . ASN A 1 85 ? 10.434 11.501 -7.809 1.00 82.12 85 ASN A O 1
ATOM 643 N N . ILE A 1 86 ? 8.808 11.887 -6.324 1.00 80.75 86 ILE A N 1
ATOM 644 C CA . ILE A 1 86 ? 7.731 11.430 -7.202 1.00 80.75 86 ILE A CA 1
ATOM 645 C C . ILE A 1 86 ? 7.547 12.421 -8.350 1.00 80.75 86 ILE A C 1
ATOM 647 O O . ILE A 1 86 ? 7.262 13.595 -8.127 1.00 80.75 86 ILE A O 1
ATOM 651 N N . ILE A 1 87 ? 7.639 11.931 -9.586 1.00 78.94 87 ILE A N 1
ATOM 652 C CA . ILE A 1 87 ? 7.248 12.704 -10.765 1.00 78.94 87 ILE A CA 1
ATOM 653 C C . ILE A 1 87 ? 5.723 12.636 -10.867 1.00 78.94 87 ILE A C 1
ATOM 655 O O . ILE A 1 87 ? 5.156 11.577 -11.150 1.00 78.94 87 ILE A O 1
ATOM 659 N N . ALA A 1 88 ? 5.058 13.769 -10.634 1.00 62.59 88 ALA A N 1
ATOM 660 C CA . ALA A 1 88 ? 3.601 13.910 -10.593 1.00 62.59 88 ALA A CA 1
ATOM 661 C C . ALA A 1 88 ? 2.938 13.799 -11.985 1.00 62.59 88 ALA A C 1
ATOM 663 O O . ALA A 1 88 ? 2.365 14.750 -12.505 1.00 62.59 88 ALA A O 1
ATOM 664 N N . ARG A 1 89 ? 3.029 12.619 -12.609 1.00 59.62 89 ARG A N 1
ATOM 665 C CA . ARG A 1 89 ? 2.248 12.228 -13.802 1.00 59.62 89 ARG A CA 1
ATOM 666 C C . ARG A 1 89 ? 1.275 11.077 -13.525 1.00 59.62 89 ARG A C 1
ATOM 668 O O . ARG A 1 89 ? 0.717 10.506 -14.458 1.00 59.62 89 ARG A O 1
ATOM 675 N N . SER A 1 90 ? 1.106 10.697 -12.258 1.00 53.56 90 SER A N 1
ATOM 676 C CA . SER A 1 90 ? 0.244 9.583 -11.854 1.00 53.56 90 SER A CA 1
ATOM 677 C C . SER A 1 90 ? -1.218 10.045 -11.866 1.00 53.56 90 SER A C 1
ATOM 679 O O . SER A 1 90 ? -1.774 10.429 -10.847 1.00 53.56 90 SER A O 1
ATOM 681 N N . ASN A 1 91 ? -1.817 10.101 -13.056 1.00 53.94 91 ASN A N 1
ATOM 682 C CA . ASN A 1 91 ? -3.098 10.778 -13.279 1.00 53.94 91 ASN A CA 1
ATOM 683 C C . ASN A 1 91 ? -4.355 9.994 -12.865 1.00 53.94 91 ASN A C 1
ATOM 685 O O . ASN A 1 91 ? -5.454 10.458 -13.162 1.00 53.94 91 ASN A O 1
ATOM 689 N N . THR A 1 92 ? -4.255 8.868 -12.149 1.00 63.91 92 THR A N 1
ATOM 690 C CA . THR A 1 92 ? -5.469 8.218 -11.629 1.00 63.91 92 THR A CA 1
ATOM 691 C C . THR A 1 92 ? -5.197 7.407 -10.366 1.00 63.91 92 THR A C 1
ATOM 693 O O . THR A 1 92 ? -4.693 6.286 -1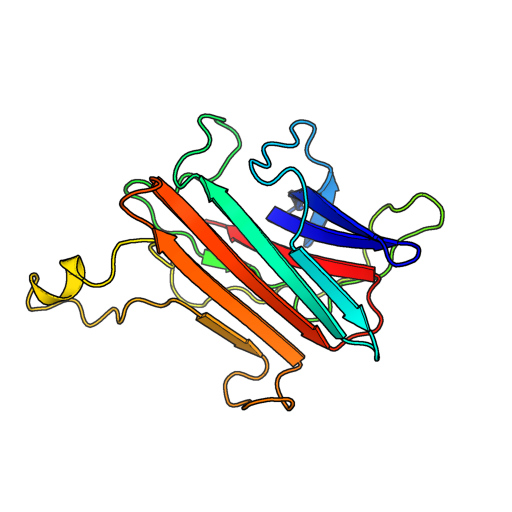0.417 1.00 63.91 92 THR A O 1
ATOM 696 N N . PHE A 1 93 ? -5.586 7.950 -9.214 1.00 80.75 93 PHE A N 1
ATOM 697 C CA . PHE A 1 93 ? -5.843 7.126 -8.038 1.00 80.75 93 PHE A CA 1
ATOM 698 C C . PHE A 1 93 ? -7.247 6.552 -8.153 1.00 80.75 93 PHE A C 1
ATOM 700 O O . PHE A 1 93 ? -8.211 7.295 -8.334 1.00 80.75 93 PHE A O 1
ATOM 707 N N . LEU A 1 94 ? -7.371 5.233 -8.030 1.00 88.56 94 LEU A N 1
ATOM 708 C CA . LEU A 1 94 ? -8.686 4.630 -7.857 1.00 88.56 94 LEU A CA 1
ATOM 709 C C . LEU A 1 94 ? -9.108 4.794 -6.406 1.00 88.56 94 LEU A C 1
ATOM 711 O O . LEU A 1 94 ? -8.301 4.597 -5.501 1.00 88.56 94 LEU A O 1
ATOM 715 N N . VAL A 1 95 ? -10.366 5.147 -6.183 1.00 90.12 95 VAL A N 1
ATOM 716 C CA . VAL A 1 95 ? -10.930 5.300 -4.843 1.00 90.12 95 VAL A CA 1
ATOM 717 C C . VAL A 1 95 ? -11.963 4.205 -4.632 1.00 90.12 95 VAL A C 1
ATOM 719 O O . VAL A 1 95 ? -12.736 3.913 -5.541 1.00 90.12 95 VAL A O 1
ATOM 722 N N . SER A 1 96 ? -11.979 3.579 -3.456 1.00 90.50 96 SER A N 1
ATOM 723 C CA . SER A 1 96 ? -13.016 2.600 -3.130 1.00 90.50 96 SER A CA 1
ATOM 724 C C . SER A 1 96 ? -14.403 3.254 -3.109 1.00 90.50 96 SER A C 1
ATOM 726 O O . SER A 1 96 ? -14.584 4.342 -2.555 1.00 90.50 96 SER A O 1
ATOM 728 N N . ASP A 1 97 ? -15.402 2.561 -3.661 1.00 88.44 97 ASP A N 1
ATOM 729 C CA . ASP A 1 97 ? -16.790 3.049 -3.676 1.00 88.44 97 ASP A CA 1
ATOM 730 C C . ASP A 1 97 ? -17.352 3.214 -2.259 1.00 88.44 97 ASP A C 1
ATOM 732 O O . ASP A 1 97 ? -18.081 4.162 -1.960 1.00 88.44 97 ASP A O 1
ATOM 736 N N . LYS A 1 98 ? -16.982 2.280 -1.375 1.00 88.88 98 LYS A N 1
ATOM 737 C CA . LYS A 1 98 ? -17.383 2.236 0.031 1.00 88.88 98 LYS A CA 1
ATOM 738 C C . LYS A 1 98 ? -16.214 2.574 0.941 1.00 88.88 98 LYS A C 1
ATOM 740 O O . LYS A 1 98 ? -15.049 2.367 0.593 1.00 88.88 98 LYS A O 1
ATOM 745 N N . GLU A 1 99 ? -16.541 3.070 2.124 1.00 90.56 99 GLU A N 1
ATOM 746 C CA . GLU A 1 99 ? -15.567 3.183 3.199 1.00 90.56 99 GLU A CA 1
ATOM 747 C C . GLU A 1 99 ? -15.159 1.793 3.691 1.00 90.56 99 GLU A C 1
ATOM 749 O O . GLU A 1 99 ? -15.973 0.876 3.785 1.00 90.56 99 GLU A O 1
ATOM 754 N N . VAL A 1 100 ? -13.883 1.654 4.030 1.00 89.25 100 VAL A N 1
ATOM 755 C CA . VAL A 1 100 ? -13.318 0.443 4.610 1.00 89.25 100 VAL A CA 1
ATOM 756 C C . VAL A 1 100 ? -13.042 0.690 6.085 1.00 89.25 100 VAL A C 1
ATOM 758 O O . VAL A 1 100 ? -12.322 1.616 6.475 1.00 89.25 100 VAL A O 1
ATOM 761 N N . CYS A 1 101 ? -13.605 -0.181 6.913 1.00 89.00 101 CYS A N 1
ATOM 762 C CA . CYS A 1 101 ? -13.386 -0.205 8.346 1.00 89.00 101 CYS A CA 1
ATOM 763 C C . CYS A 1 101 ? -12.330 -1.264 8.689 1.00 89.00 101 CYS A C 1
ATOM 765 O O . CYS A 1 101 ? -12.607 -2.458 8.630 1.00 89.00 101 CYS A O 1
ATOM 767 N N . ILE A 1 102 ? -11.126 -0.857 9.097 1.00 88.19 102 ILE A N 1
ATOM 768 C CA . ILE A 1 102 ? -10.088 -1.824 9.489 1.00 88.19 102 ILE A CA 1
ATOM 769 C C . ILE A 1 102 ? -10.361 -2.318 10.916 1.00 88.19 102 ILE A C 1
ATOM 771 O O . ILE A 1 102 ? -10.089 -1.624 11.903 1.00 88.19 102 ILE A O 1
ATOM 775 N N . LYS A 1 103 ? -10.950 -3.513 11.010 1.00 84.00 103 LYS A N 1
ATOM 776 C CA . LYS A 1 103 ? -11.416 -4.162 12.244 1.00 84.00 103 LYS A CA 1
ATOM 777 C C . LYS A 1 103 ? -11.041 -5.651 12.254 1.00 84.00 103 LYS A C 1
ATOM 779 O O . LYS A 1 103 ? -10.543 -6.194 11.272 1.00 84.00 103 LYS A O 1
ATOM 784 N N . SER A 1 104 ? -11.266 -6.316 13.389 1.00 78.50 104 SER A N 1
ATOM 785 C CA . SER A 1 104 ? -11.090 -7.767 13.509 1.00 78.50 104 SER A CA 1
ATOM 786 C C . SER A 1 104 ? -12.297 -8.486 12.904 1.00 78.50 104 SER A C 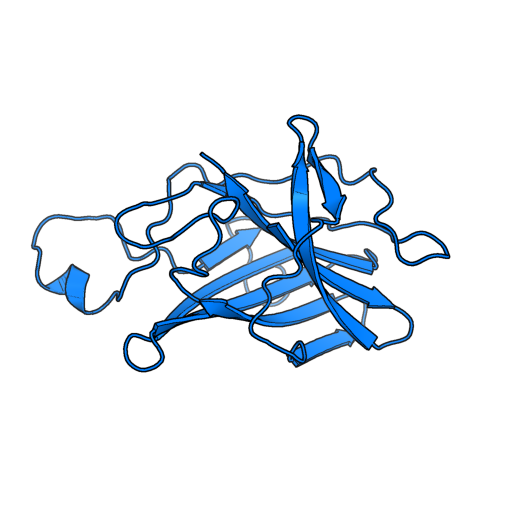1
ATOM 788 O O . SER A 1 104 ? -13.375 -8.482 13.495 1.00 78.50 104 SER A O 1
ATOM 790 N N . CYS A 1 105 ? -12.117 -9.174 11.774 1.00 67.12 105 CYS A N 1
ATOM 791 C CA . CYS A 1 105 ? -13.215 -9.873 11.089 1.00 67.12 105 CYS A CA 1
ATOM 792 C C . CYS A 1 105 ? -13.871 -10.992 11.938 1.00 67.12 105 CYS A C 1
ATOM 794 O O . CYS A 1 105 ? -14.964 -11.459 11.628 1.00 67.12 105 CYS A O 1
ATOM 796 N N . ARG A 1 106 ? -13.218 -11.469 13.014 1.00 62.88 106 ARG A N 1
ATOM 797 C CA . ARG A 1 106 ? -13.818 -12.447 13.948 1.00 62.88 106 ARG A CA 1
ATOM 798 C C . ARG A 1 106 ? -14.931 -11.845 14.809 1.00 62.88 106 ARG A C 1
ATOM 800 O O . ARG A 1 106 ? -15.777 -12.595 15.284 1.00 62.88 106 ARG A O 1
ATOM 807 N N . GLU A 1 107 ? -14.920 -10.533 15.028 1.00 59.12 107 GLU A N 1
ATOM 808 C CA . GLU A 1 107 ? -15.914 -9.842 15.858 1.00 59.12 107 GLU A CA 1
ATOM 809 C C . GLU A 1 107 ? -17.199 -9.536 15.069 1.00 59.12 107 GLU A C 1
ATOM 811 O O . GLU A 1 107 ? -18.278 -9.554 15.650 1.00 59.12 107 GLU A O 1
ATOM 816 N N . GLU A 1 108 ? -17.113 -9.404 13.741 1.00 54.16 108 GLU A N 1
ATOM 817 C CA . GLU A 1 108 ? -18.261 -9.166 12.846 1.00 54.16 108 GLU A CA 1
ATOM 818 C C . GLU A 1 108 ? -19.219 -10.364 12.751 1.00 54.16 108 GLU A C 1
ATOM 820 O O . GLU A 1 108 ? -20.411 -10.190 12.541 1.00 54.16 108 GLU A O 1
ATOM 825 N N . ARG A 1 109 ? -18.746 -11.597 12.988 1.00 52.47 109 ARG A N 1
ATOM 826 C CA . ARG A 1 109 ? -19.615 -12.794 12.980 1.00 52.47 109 ARG A CA 1
ATOM 827 C C . ARG A 1 109 ? -20.549 -12.899 14.193 1.00 52.47 109 ARG A C 1
ATOM 829 O O . ARG A 1 109 ? -21.325 -13.847 14.255 1.00 52.47 109 ARG A O 1
ATOM 836 N N . LYS A 1 110 ? -20.436 -11.995 15.175 1.00 51.84 110 LYS A N 1
ATOM 837 C CA . LYS A 1 110 ? -21.309 -11.958 16.361 1.00 51.84 110 LYS A CA 1
ATOM 838 C C . LYS A 1 110 ? -22.425 -10.916 16.267 1.00 51.84 110 LYS A C 1
ATOM 840 O O . LYS A 1 110 ? -23.377 -11.016 17.031 1.00 51.84 110 LYS A O 1
ATOM 845 N N . GLU A 1 111 ? -22.327 -9.953 15.354 1.00 54.41 111 GLU A N 1
ATOM 846 C CA . GLU A 1 111 ? -23.400 -8.997 15.074 1.00 54.41 111 GLU A CA 1
ATOM 847 C C . GLU A 1 111 ? -24.171 -9.485 13.842 1.00 54.41 111 GLU A C 1
ATOM 849 O O . GLU A 1 111 ? -23.809 -9.216 12.698 1.00 54.41 111 GLU A O 1
ATOM 854 N N . GLU A 1 112 ? -25.223 -10.272 14.075 1.00 47.62 112 GLU A N 1
ATOM 855 C CA . GLU A 1 112 ? -26.140 -10.731 13.029 1.00 47.62 112 GLU A CA 1
ATOM 856 C C . GLU A 1 112 ? -26.805 -9.523 12.345 1.00 47.62 112 GLU A C 1
ATOM 858 O O . GLU A 1 112 ? -27.770 -8.955 12.849 1.00 47.62 112 GLU A O 1
ATOM 863 N N . GLY A 1 113 ? -26.280 -9.109 11.187 1.00 54.06 113 GLY A N 1
ATOM 864 C CA . GLY A 1 113 ? -26.939 -8.118 10.329 1.00 54.06 113 GLY A CA 1
ATOM 865 C C . GLY A 1 113 ? -26.034 -7.270 9.436 1.00 54.06 113 GLY A C 1
ATOM 866 O O . GLY A 1 113 ? -26.511 -6.765 8.419 1.00 54.06 113 GLY A O 1
ATOM 867 N N . SER A 1 114 ? -24.737 -7.130 9.730 1.00 48.72 114 SER A N 1
ATOM 868 C CA . SER A 1 114 ? -23.828 -6.377 8.858 1.00 48.72 114 SER A CA 1
ATOM 869 C C . SER A 1 114 ? -23.334 -7.260 7.704 1.00 48.72 114 SER A C 1
ATOM 871 O O . SER A 1 114 ? -22.363 -8.001 7.791 1.00 48.72 114 SER A O 1
ATOM 873 N N . LYS A 1 115 ? -23.999 -7.158 6.547 1.00 46.97 115 LYS A N 1
ATOM 874 C CA . LYS A 1 115 ? -23.501 -7.686 5.257 1.00 46.97 115 LYS A CA 1
ATOM 875 C C . LYS A 1 115 ? -22.284 -6.914 4.716 1.00 46.97 115 LYS A C 1
ATOM 877 O O . LYS A 1 115 ? -21.969 -7.009 3.531 1.00 46.97 115 LYS A O 1
ATOM 882 N N . GLU A 1 116 ? -21.604 -6.129 5.543 1.00 54.78 116 GLU A N 1
ATOM 883 C CA . GLU A 1 116 ? -20.285 -5.612 5.205 1.00 54.78 116 GLU A CA 1
ATOM 884 C C . GLU A 1 116 ? -19.301 -6.738 5.480 1.00 54.78 116 GLU A C 1
ATOM 886 O O . GLU A 1 116 ? -18.730 -6.844 6.557 1.00 54.78 116 GLU A O 1
ATOM 891 N N . ALA A 1 117 ? -19.160 -7.642 4.507 1.00 56.22 117 ALA A N 1
ATOM 892 C CA . ALA A 1 117 ? -18.039 -8.564 4.499 1.00 56.22 117 ALA A CA 1
ATOM 893 C C . ALA A 1 117 ? -16.770 -7.749 4.769 1.00 56.22 117 ALA A C 1
ATOM 895 O O . ALA A 1 117 ? -16.541 -6.776 4.052 1.00 56.22 117 ALA A O 1
ATOM 896 N N . CYS A 1 118 ? -16.003 -8.131 5.796 1.00 69.38 118 CYS A N 1
ATOM 897 C CA . CYS A 1 118 ? -14.711 -7.552 6.154 1.00 69.38 118 CYS A CA 1
ATOM 898 C C . CYS A 1 118 ? -13.858 -7.357 4.894 1.00 69.38 118 CYS A C 1
ATOM 900 O O . CYS A 1 118 ? -13.169 -8.282 4.451 1.00 69.38 118 CYS A O 1
ATOM 902 N N . GLN A 1 119 ? -13.948 -6.185 4.259 1.00 76.12 119 GLN A N 1
ATOM 903 C CA . GLN A 1 119 ? -13.183 -5.932 3.055 1.00 76.12 119 GLN A CA 1
ATOM 904 C C . GLN A 1 119 ? -11.741 -5.810 3.514 1.00 76.12 119 GLN A C 1
ATOM 906 O O . GLN A 1 119 ? -11.381 -4.883 4.238 1.00 76.12 119 GLN A O 1
ATOM 911 N N . SER A 1 120 ? -10.942 -6.792 3.124 1.00 88.44 120 SER A N 1
ATOM 912 C CA . SER A 1 120 ? -9.532 -6.912 3.480 1.00 88.44 120 SER A CA 1
ATOM 913 C C . SER A 1 120 ? -8.630 -6.861 2.255 1.00 88.44 120 SER A C 1
ATOM 915 O O . SER A 1 120 ? -7.424 -7.063 2.371 1.00 88.44 120 SER A O 1
ATOM 917 N N . SER A 1 121 ? -9.200 -6.615 1.071 1.00 92.75 121 SER A N 1
ATOM 918 C CA . SER A 1 121 ? -8.440 -6.535 -0.168 1.00 92.75 121 SER A CA 1
ATOM 919 C C . SER A 1 121 ? -9.103 -5.683 -1.243 1.00 92.75 121 SER A C 1
ATOM 921 O O . SER A 1 121 ? -10.323 -5.499 -1.269 1.00 92.75 121 SER A O 1
ATOM 923 N N . PHE A 1 122 ? -8.272 -5.237 -2.174 1.00 94.25 122 PHE A N 1
ATOM 924 C CA . PHE A 1 122 ? -8.625 -4.577 -3.417 1.00 94.25 122 PHE A CA 1
ATOM 925 C C . PHE A 1 122 ? -7.793 -5.172 -4.558 1.00 94.25 122 PHE A C 1
ATOM 927 O O . PHE A 1 122 ? -6.631 -5.538 -4.363 1.00 94.25 122 PHE A O 1
ATOM 934 N N . ARG A 1 123 ? -8.394 -5.270 -5.743 1.00 94.81 123 ARG A N 1
ATOM 935 C CA . ARG A 1 123 ? -7.758 -5.771 -6.962 1.00 94.81 123 ARG A CA 1
ATOM 936 C C . ARG A 1 123 ? -8.100 -4.855 -8.128 1.00 94.81 123 ARG A C 1
ATOM 938 O O . ARG A 1 123 ? -9.212 -4.333 -8.195 1.00 94.81 123 ARG A O 1
ATOM 945 N N . HIS A 1 124 ? -7.143 -4.674 -9.025 1.00 93.00 124 HIS A N 1
ATOM 946 C CA . HIS A 1 124 ? -7.337 -3.980 -10.286 1.00 93.00 124 HIS A CA 1
ATOM 947 C C . HIS A 1 124 ? -6.683 -4.769 -11.430 1.00 93.00 124 HIS A C 1
ATOM 949 O O . HIS A 1 124 ? -5.498 -5.093 -11.307 1.00 93.00 124 HIS A O 1
ATOM 955 N N . PRO A 1 125 ? -7.406 -5.047 -12.531 1.00 94.06 125 PRO A N 1
ATOM 956 C CA . PRO A 1 125 ? -8.868 -4.945 -12.686 1.00 94.06 125 PRO A CA 1
ATOM 957 C C . PRO A 1 125 ? -9.657 -5.718 -11.609 1.00 94.06 125 PRO A C 1
ATOM 959 O O . PRO A 1 125 ? -9.094 -6.547 -10.903 1.00 94.06 125 PRO A O 1
ATOM 962 N N . ALA A 1 126 ? -10.943 -5.416 -11.410 1.00 91.56 126 ALA A N 1
ATOM 963 C CA . ALA A 1 126 ? -11.703 -5.947 -10.264 1.00 91.56 126 ALA A CA 1
ATOM 964 C C . ALA A 1 126 ? -11.865 -7.483 -10.286 1.00 91.56 126 ALA A C 1
ATOM 966 O O . ALA A 1 126 ? -11.954 -8.121 -9.238 1.00 91.56 126 ALA A O 1
ATOM 967 N N . ASP A 1 127 ? -11.891 -8.057 -11.482 1.00 92.81 127 ASP A N 1
ATOM 968 C CA . ASP A 1 127 ? -12.103 -9.464 -11.820 1.00 92.81 127 ASP A CA 1
ATOM 969 C C . ASP A 1 127 ? -10.803 -10.224 -12.132 1.00 92.81 127 ASP A C 1
ATOM 971 O O . ASP A 1 127 ? -10.836 -11.416 -12.439 1.00 92.81 127 ASP A O 1
ATOM 975 N N . CYS A 1 128 ? -9.647 -9.566 -12.013 1.00 94.75 128 CYS A N 1
ATOM 976 C CA . CYS A 1 128 ? -8.358 -10.203 -12.244 1.00 94.75 128 CYS A CA 1
ATOM 977 C C . CYS A 1 128 ? -8.072 -11.316 -11.221 1.00 94.75 128 CYS A C 1
ATOM 979 O O . CYS A 1 128 ? -8.455 -11.253 -10.044 1.00 94.75 128 CYS A O 1
ATOM 981 N N . THR A 1 129 ? -7.295 -12.313 -11.646 1.00 92.94 129 THR A N 1
ATOM 982 C CA . THR A 1 129 ? -6.837 -13.404 -10.779 1.00 92.94 129 THR A CA 1
ATOM 983 C C . THR A 1 129 ? -5.351 -13.661 -10.946 1.00 92.94 129 THR A C 1
ATOM 985 O O . THR A 1 129 ? -4.819 -13.557 -12.046 1.00 92.94 129 THR A O 1
ATOM 988 N N . GLY A 1 130 ? -4.687 -14.039 -9.851 1.00 88.12 130 GLY A N 1
ATOM 989 C CA . GLY A 1 130 ? -3.270 -14.391 -9.870 1.00 88.12 130 GLY A CA 1
ATOM 990 C C . GLY A 1 130 ? -2.415 -13.286 -10.480 1.00 88.12 130 GLY A C 1
ATOM 991 O O . GLY A 1 130 ? -2.495 -12.127 -10.067 1.00 88.12 130 GLY A O 1
ATOM 992 N N . ASP A 1 131 ? -1.613 -13.668 -11.467 1.00 86.94 131 ASP A N 1
ATOM 993 C CA . ASP A 1 131 ? -0.696 -12.754 -12.122 1.00 86.94 131 ASP A CA 1
ATOM 994 C C . ASP A 1 131 ? -1.395 -11.795 -13.084 1.00 86.94 131 ASP A C 1
ATOM 996 O O . ASP A 1 131 ? -0.778 -10.803 -13.427 1.00 86.94 131 ASP A O 1
ATOM 1000 N N . ASP A 1 132 ? -2.661 -11.975 -13.468 1.00 91.31 132 ASP A N 1
ATOM 1001 C CA . ASP A 1 132 ? -3.356 -11.037 -14.372 1.00 91.31 132 ASP A CA 1
ATOM 1002 C C . ASP A 1 132 ? -3.711 -9.698 -13.700 1.00 91.31 132 ASP A C 1
ATOM 1004 O O . ASP A 1 132 ? -4.102 -8.740 -14.363 1.00 91.31 132 ASP A O 1
ATOM 1008 N N . CYS A 1 133 ? -3.543 -9.598 -12.379 1.00 93.19 133 CYS A N 1
ATOM 1009 C CA . CYS A 1 133 ? -3.826 -8.386 -11.617 1.00 93.19 133 CYS A CA 1
ATOM 1010 C C . CYS A 1 133 ? -2.740 -7.323 -11.749 1.00 93.19 133 CYS A C 1
ATOM 1012 O O . CYS A 1 133 ? -1.630 -7.508 -11.260 1.00 93.19 133 CYS A O 1
ATOM 1014 N N . GLU A 1 134 ? -3.083 -6.161 -12.299 1.00 92.38 134 GLU A N 1
ATOM 1015 C CA . GLU A 1 134 ? -2.194 -4.998 -12.362 1.00 92.38 134 GLU A CA 1
ATOM 1016 C C . GLU A 1 134 ? -1.863 -4.436 -10.984 1.00 92.38 134 GLU A C 1
ATOM 1018 O O . GLU A 1 134 ? -0.733 -4.023 -10.737 1.00 92.38 134 GLU A O 1
ATOM 1023 N N . TYR A 1 135 ? -2.830 -4.435 -10.072 1.00 93.25 135 TYR A N 1
ATOM 1024 C CA . TYR A 1 135 ? -2.612 -4.006 -8.702 1.00 93.25 135 TYR A CA 1
ATOM 1025 C C . TYR A 1 135 ? -3.403 -4.874 -7.731 1.00 93.25 135 TYR A C 1
ATOM 1027 O O . TYR A 1 135 ? -4.575 -5.181 -7.949 1.00 93.25 135 TYR A O 1
ATOM 1035 N N . VAL A 1 136 ? -2.766 -5.246 -6.627 1.00 94.81 136 VAL A N 1
ATOM 1036 C CA . VAL A 1 136 ? -3.398 -5.945 -5.511 1.00 94.81 136 VAL A CA 1
ATOM 1037 C C . VAL A 1 136 ? -2.992 -5.236 -4.233 1.00 94.81 136 VAL A C 1
ATOM 1039 O O . VAL A 1 136 ? -1.807 -5.029 -3.998 1.00 94.81 136 VAL A O 1
ATOM 1042 N N . ALA A 1 137 ? -3.967 -4.904 -3.396 1.00 95.50 137 ALA A N 1
ATOM 1043 C CA . ALA A 1 137 ? -3.736 -4.508 -2.016 1.00 95.50 137 ALA A CA 1
ATOM 1044 C C . ALA A 1 137 ? -4.509 -5.434 -1.090 1.00 95.50 137 ALA A C 1
ATOM 1046 O O . ALA A 1 137 ? -5.648 -5.800 -1.373 1.00 95.50 137 ALA A O 1
ATOM 1047 N N . SER A 1 138 ? -3.916 -5.777 0.043 1.00 94.50 138 SER A N 1
ATOM 1048 C CA . SER A 1 138 ? -4.615 -6.422 1.143 1.00 94.50 138 SER A CA 1
ATOM 1049 C C . SER A 1 138 ? -4.158 -5.868 2.480 1.00 94.50 138 SER A C 1
ATOM 1051 O O . SER A 1 138 ? -3.052 -5.339 2.609 1.00 94.50 138 SER A O 1
ATOM 1053 N N . TRP A 1 139 ? -5.037 -5.945 3.471 1.00 93.44 139 TRP A N 1
ATOM 1054 C CA . TRP A 1 139 ? -4.767 -5.494 4.824 1.00 93.44 139 TRP A CA 1
ATOM 1055 C C . TRP A 1 139 ? -5.380 -6.443 5.841 1.00 93.44 139 TRP A C 1
ATOM 1057 O O . TRP A 1 139 ? -6.498 -6.930 5.686 1.00 93.44 139 TRP A O 1
ATOM 1067 N N . THR A 1 140 ? -4.641 -6.696 6.914 1.00 91.19 140 THR A N 1
ATOM 1068 C CA . THR A 1 140 ? -5.098 -7.519 8.034 1.00 91.19 140 THR A CA 1
ATOM 1069 C C . THR A 1 140 ? -4.804 -6.802 9.339 1.00 91.19 140 THR A C 1
ATOM 1071 O O . THR A 1 140 ? -3.687 -6.337 9.560 1.00 91.19 140 THR A O 1
ATOM 1074 N N . TYR A 1 141 ? -5.814 -6.712 10.204 1.00 91.19 141 TYR A N 1
ATOM 1075 C CA . TYR A 1 141 ? -5.656 -6.183 11.553 1.00 91.19 141 TYR A CA 1
ATOM 1076 C C . TYR A 1 141 ? -5.202 -7.285 12.514 1.00 91.19 141 TYR A C 1
ATOM 1078 O O . TYR A 1 141 ? -5.910 -8.279 12.693 1.00 91.19 141 TYR A O 1
ATOM 1086 N N . ASP A 1 142 ? -4.057 -7.083 13.165 1.00 88.56 142 ASP A N 1
ATOM 1087 C CA . ASP A 1 142 ? -3.606 -7.910 14.279 1.00 88.56 142 ASP A CA 1
ATOM 1088 C C . ASP A 1 142 ? -4.036 -7.262 15.601 1.00 88.56 142 ASP A C 1
ATOM 1090 O O . ASP A 1 142 ? -3.513 -6.232 16.032 1.00 88.56 142 ASP A O 1
ATOM 1094 N N . LYS A 1 143 ? -5.011 -7.878 16.275 1.00 86.00 143 LYS A N 1
ATOM 1095 C CA . LYS A 1 143 ? -5.516 -7.390 17.565 1.00 86.00 143 LYS A CA 1
ATOM 1096 C C . LYS A 1 143 ? -4.477 -7.500 18.687 1.00 86.00 143 LYS A C 1
ATOM 1098 O O . LYS A 1 143 ? -4.517 -6.694 19.611 1.00 86.00 143 LYS A O 1
ATOM 1103 N N . SER A 1 144 ? -3.585 -8.489 18.628 1.00 87.94 144 SER A N 1
ATOM 1104 C CA . SER A 1 144 ? -2.572 -8.722 19.662 1.00 87.94 144 SER A CA 1
ATOM 1105 C C . SER A 1 144 ? -1.442 -7.696 19.588 1.00 87.94 144 SER A C 1
ATOM 1107 O O . SER A 1 144 ? -1.06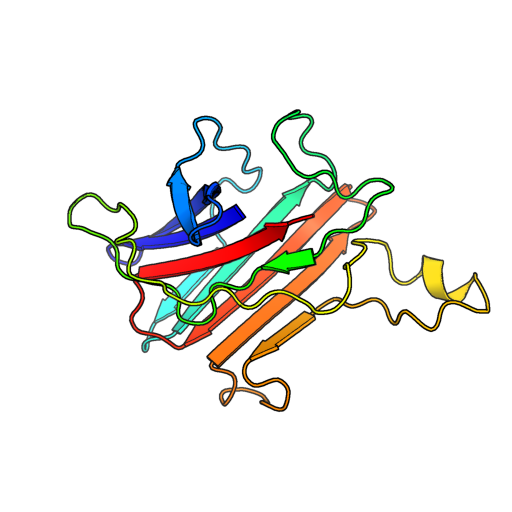2 -7.139 20.616 1.00 87.94 144 SER A O 1
ATOM 1109 N N . ALA A 1 145 ? -0.980 -7.377 18.376 1.00 87.38 145 ALA A N 1
ATOM 1110 C CA . ALA A 1 145 ? 0.030 -6.346 18.133 1.00 87.38 145 ALA A CA 1
ATOM 1111 C C . ALA A 1 145 ? -0.560 -4.923 18.058 1.00 87.38 145 ALA A C 1
ATOM 1113 O O . ALA A 1 145 ? 0.159 -3.931 18.1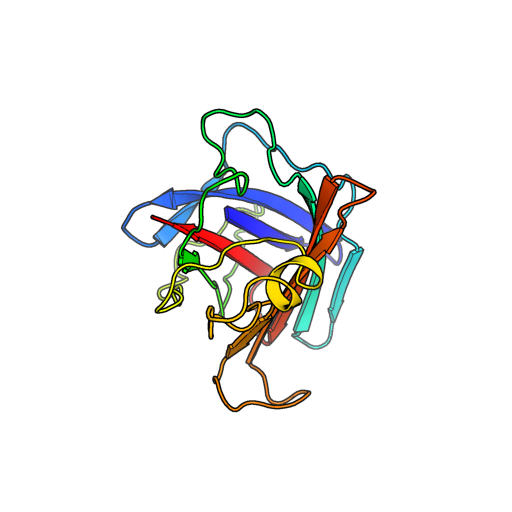80 1.00 87.38 145 ALA A O 1
ATOM 1114 N N . ASN A 1 146 ? -1.884 -4.812 17.898 1.00 87.69 146 ASN A N 1
ATOM 1115 C CA . ASN A 1 146 ? -2.619 -3.566 17.679 1.00 87.69 146 ASN A CA 1
ATOM 1116 C C . ASN A 1 146 ? -2.121 -2.767 16.458 1.00 87.69 146 ASN A C 1
ATOM 1118 O O . ASN A 1 146 ? -2.065 -1.530 16.455 1.00 87.69 146 ASN A O 1
ATOM 1122 N N . ASP A 1 147 ? -1.787 -3.485 15.393 1.00 88.88 147 ASP A N 1
ATOM 1123 C CA . ASP A 1 147 ? -1.296 -2.924 14.146 1.00 88.88 147 ASP A CA 1
ATOM 1124 C C . ASP A 1 147 ? -2.012 -3.518 12.930 1.00 88.88 147 ASP A C 1
ATOM 1126 O O . ASP A 1 147 ? -2.824 -4.442 13.018 1.00 88.88 147 ASP A O 1
ATOM 1130 N N . VAL A 1 148 ? -1.792 -2.882 11.785 1.00 90.44 148 VAL A N 1
ATOM 1131 C CA . VAL A 1 148 ? -2.359 -3.281 10.507 1.00 90.44 148 VAL A CA 1
ATOM 1132 C C . VAL A 1 148 ? -1.209 -3.633 9.586 1.00 90.44 148 VAL A C 1
ATOM 1134 O O . VAL A 1 148 ? -0.357 -2.791 9.292 1.00 90.44 148 VAL A O 1
ATOM 1137 N N . ARG A 1 149 ? -1.207 -4.877 9.116 1.00 91.94 149 ARG A N 1
ATOM 1138 C CA . ARG A 1 149 ? -0.285 -5.365 8.097 1.00 91.94 149 ARG A CA 1
ATOM 1139 C C . ARG A 1 149 ? -0.895 -5.122 6.729 1.00 91.94 149 ARG A C 1
ATOM 1141 O O . ARG A 1 149 ? -1.988 -5.613 6.464 1.00 91.94 149 ARG A O 1
ATOM 1148 N N . PHE A 1 150 ? -0.176 -4.401 5.883 1.00 93.44 150 PHE A N 1
ATOM 1149 C CA . PHE A 1 150 ? -0.520 -4.162 4.489 1.00 93.44 150 PHE A CA 1
ATOM 1150 C C . PHE A 1 150 ? 0.399 -4.977 3.587 1.00 93.44 150 PHE A C 1
ATOM 1152 O O . PHE A 1 150 ? 1.597 -5.086 3.850 1.00 93.44 150 PHE A O 1
ATOM 1159 N N . GLU A 1 151 ? -0.164 -5.509 2.512 1.00 94.62 151 GLU A N 1
ATOM 1160 C CA . GLU A 1 151 ? 0.572 -6.114 1.409 1.00 94.62 151 GLU A CA 1
ATOM 1161 C C . GLU A 1 151 ? 0.069 -5.505 0.107 1.00 94.62 151 GLU A C 1
ATOM 1163 O O . GLU A 1 151 ? -1.136 -5.497 -0.149 1.00 94.62 151 GLU A O 1
ATOM 1168 N N . ILE A 1 152 ? 0.989 -4.978 -0.698 1.00 93.94 152 ILE A N 1
ATOM 1169 C CA . ILE A 1 152 ? 0.688 -4.407 -2.007 1.00 93.94 152 ILE A CA 1
ATOM 1170 C C . ILE A 1 152 ? 1.563 -5.035 -3.088 1.00 93.94 152 ILE A C 1
ATOM 1172 O O . ILE A 1 152 ? 2.733 -5.351 -2.864 1.00 93.94 152 ILE A O 1
ATOM 1176 N N . SER A 1 153 ? 0.990 -5.177 -4.275 1.00 92.88 153 SER A N 1
ATOM 1177 C CA . SER A 1 153 ? 1.664 -5.592 -5.499 1.00 92.88 153 SER A CA 1
ATOM 1178 C C . SER A 1 153 ? 1.194 -4.700 -6.638 1.00 92.88 153 SER A C 1
ATOM 1180 O O . SER A 1 153 ? -0.008 -4.502 -6.786 1.00 92.88 153 SER A O 1
ATOM 1182 N N . SER A 1 154 ? 2.115 -4.188 -7.450 1.00 91.31 154 SER A N 1
ATOM 1183 C CA . SER A 1 154 ? 1.806 -3.398 -8.647 1.00 91.31 154 SER A CA 1
ATOM 1184 C C . SER A 1 154 ? 2.671 -3.858 -9.818 1.00 91.31 154 SER A C 1
ATOM 1186 O O . SER A 1 154 ? 3.890 -4.002 -9.685 1.00 91.31 154 SER A O 1
ATOM 1188 N N . LYS A 1 155 ? 2.027 -4.107 -10.960 1.00 87.81 155 LYS A N 1
ATOM 1189 C CA . LYS A 1 155 ? 2.652 -4.434 -12.241 1.00 87.81 155 LYS A CA 1
ATOM 1190 C C . LYS A 1 155 ? 2.781 -3.139 -13.029 1.00 87.81 155 LYS A C 1
ATOM 1192 O O . LYS A 1 155 ? 1.861 -2.741 -13.736 1.00 87.81 155 LYS A O 1
ATOM 1197 N N . ASN A 1 156 ? 3.909 -2.456 -12.886 1.00 71.06 156 ASN A N 1
ATOM 1198 C CA . ASN A 1 156 ? 4.313 -1.413 -13.818 1.00 71.06 156 ASN A CA 1
ATOM 1199 C C . ASN A 1 156 ? 5.754 -0.979 -13.557 1.00 71.06 156 ASN A C 1
ATOM 1201 O O . ASN A 1 156 ? 6.273 -1.121 -12.455 1.00 71.06 156 ASN A O 1
ATOM 1205 N N . ILE A 1 157 ? 6.368 -0.351 -14.559 1.00 61.62 157 ILE A N 1
ATOM 1206 C CA . ILE A 1 157 ? 7.747 0.178 -14.522 1.00 61.62 157 ILE A CA 1
ATOM 1207 C C . ILE A 1 157 ? 7.879 1.440 -13.642 1.00 61.62 157 ILE A C 1
ATOM 1209 O O . ILE A 1 157 ? 8.889 2.149 -13.682 1.00 61.62 157 ILE A O 1
ATOM 1213 N N . GLY A 1 158 ? 6.844 1.753 -12.862 1.00 65.12 158 GLY A N 1
ATOM 1214 C CA . GLY A 1 158 ? 6.870 2.811 -11.872 1.00 65.12 158 GLY A CA 1
ATOM 1215 C C . GLY A 1 158 ? 7.825 2.448 -10.740 1.00 65.12 158 GLY A C 1
ATOM 1216 O O . GLY A 1 158 ? 7.769 1.367 -10.163 1.00 65.12 158 GLY A O 1
ATOM 1217 N N . ARG A 1 159 ? 8.705 3.382 -10.389 1.00 83.25 159 ARG A N 1
ATOM 1218 C CA . ARG A 1 159 ? 9.591 3.267 -9.229 1.00 83.25 159 ARG A CA 1
ATOM 1219 C C . ARG A 1 159 ? 8.846 3.460 -7.904 1.00 83.25 159 ARG A C 1
ATOM 1221 O O . ARG A 1 159 ? 9.474 3.364 -6.859 1.00 83.25 159 ARG A O 1
ATOM 1228 N N . TRP A 1 160 ? 7.541 3.731 -7.897 1.00 88.50 160 TRP A N 1
ATOM 1229 C CA . TRP A 1 160 ? 6.760 3.791 -6.662 1.00 88.50 160 TRP A CA 1
ATOM 1230 C C . TRP A 1 160 ? 5.298 3.383 -6.850 1.00 88.50 160 TRP A C 1
ATOM 1232 O O . TRP A 1 160 ? 4.729 3.554 -7.924 1.00 88.50 160 TRP A O 1
ATOM 1242 N N . THR A 1 161 ? 4.686 2.891 -5.775 1.00 90.06 161 THR A N 1
ATOM 1243 C CA . THR A 1 161 ? 3.235 2.678 -5.619 1.00 90.06 161 THR A CA 1
ATOM 1244 C C . THR A 1 161 ? 2.866 2.857 -4.141 1.00 90.06 161 THR A C 1
ATOM 1246 O O . THR A 1 161 ? 3.713 3.252 -3.343 1.00 90.06 161 THR A O 1
ATOM 1249 N N . GLY A 1 162 ? 1.628 2.612 -3.725 1.00 90.62 162 GLY A N 1
ATOM 1250 C CA . GLY A 1 162 ? 1.258 2.787 -2.324 1.00 90.62 162 GLY A CA 1
ATOM 1251 C C . GLY A 1 162 ? -0.185 2.448 -2.017 1.00 90.62 162 GLY A C 1
ATOM 1252 O O . GLY A 1 162 ? -0.856 1.792 -2.804 1.00 90.62 162 GLY A O 1
ATOM 1253 N N . ILE A 1 163 ? -0.654 2.922 -0.870 1.00 91.88 163 ILE A N 1
ATOM 1254 C CA . ILE A 1 163 ? -2.056 2.911 -0.460 1.00 91.88 163 ILE A CA 1
ATOM 1255 C C . ILE A 1 163 ? -2.366 4.201 0.307 1.00 91.88 163 ILE A C 1
ATOM 1257 O O . ILE A 1 163 ? -1.600 4.655 1.162 1.00 91.88 163 ILE A O 1
ATOM 1261 N N . GLY A 1 164 ? -3.483 4.833 -0.028 1.00 90.12 164 GLY A N 1
ATOM 1262 C CA . GLY A 1 164 ? -3.940 6.086 0.557 1.00 90.12 164 GLY A CA 1
ATOM 1263 C C . GLY A 1 164 ? -5.290 5.960 1.247 1.00 90.12 164 GLY A C 1
ATOM 1264 O O . GLY A 1 164 ? -5.999 4.972 1.082 1.00 90.12 164 GLY A O 1
ATOM 1265 N N . PHE A 1 165 ? -5.644 6.991 2.010 1.00 89.06 165 PHE A N 1
ATOM 1266 C CA . PHE A 1 165 ? -6.894 7.059 2.765 1.00 89.06 165 PHE A CA 1
ATOM 1267 C C . PHE A 1 165 ? -7.505 8.449 2.609 1.00 89.06 165 PHE A C 1
ATOM 1269 O O . PHE A 1 165 ? -6.821 9.444 2.866 1.00 89.06 165 PHE A O 1
ATOM 1276 N N . SER A 1 166 ? -8.775 8.524 2.222 1.00 84.75 166 SER A N 1
ATOM 1277 C CA . SER A 1 166 ? -9.525 9.775 2.104 1.00 84.75 166 SER A CA 1
ATOM 1278 C C . SER A 1 166 ? -10.788 9.758 2.965 1.00 84.75 166 SER A C 1
ATOM 1280 O O . SER A 1 166 ? -11.234 8.705 3.429 1.00 84.75 166 SER A O 1
ATOM 1282 N N . LYS A 1 167 ? -11.338 10.957 3.195 1.00 74.88 167 LYS A N 1
ATOM 1283 C CA . LYS A 1 167 ? -12.747 11.103 3.583 1.00 74.88 167 LYS A CA 1
ATOM 1284 C C . LYS A 1 167 ? -13.656 10.645 2.439 1.00 74.88 167 LYS A C 1
ATOM 1286 O O . LYS A 1 167 ? -13.153 10.545 1.293 1.00 74.88 167 LYS A O 1
#

pLDDT: mean 80.56, std 13.31, range [46.97, 95.5]

Secondary structure (DSSP, 8-state):
-EEEEEETTEEEEEEEEE-TT--EEE-S----S-SS-EEEEETTEEEEEEEEES--S-SSS---SS--BEEEE-TT-B-B-TTS-B-S-----EE-SS-B----HHHHTTSTT-------EEEESTT--GGG-SEEEEEEEETTTTEEEEEEEEESS-SEEEEEEE-

InterPro domains:
  IPR005018 DOMON domain [PS50836] (133-167)

Foldseek 3Di:
DWKWFADPFAIDIFDWDADPQRDTDGDPDRLFPFPGWDWGCPPQKTKTKGKDALDSPDPVDDHLVVDWWKKWWLLQAAAADPVRHGDPPSRDIDTDPDTARQDAQVVVVVPPPPPPRNPFKQFPVRPDDDPRTQKIKGWHQDPVVNMIMIIIMHRHPHSMIGMDTHD